Protein AF-L9ZH60-F1 (afdb_monomer_lite)

Secondary structure (DSSP, 8-state):
----EEEEEEEE---BTTTEEEEEEEEEEEEETTEEEEEEEEEEEETTS-EEEEEEETTEEEEEEEE-HHHHHHHHHHHHT-

Sequence (82 aa):
MSSHIDTEIEHTTDVTDDGVVAEFTADELFDFHGERVARETTVALLEDGGVHISQATDQGPHDSLTLSEAVADELLRERESE

Structure (mmCIF, N/CA/C/O backbone):
data_AF-L9ZH60-F1
#
_entry.id   AF-L9ZH60-F1
#
loop_
_atom_site.group_PDB
_atom_site.id
_atom_site.type_symbol
_atom_site.label_atom_id
_atom_site.label_alt_id
_atom_site.label_comp_id
_atom_site.label_asym_id
_atom_site.label_entity_id
_atom_site.label_seq_id
_atom_site.pdbx_PDB_ins_code
_atom_site.Cartn_x
_atom_site.Cartn_y
_atom_site.Cartn_z
_atom_site.occupancy
_atom_site.B_iso_or_equiv
_atom_site.auth_seq_id
_atom_site.auth_comp_id
_atom_site.auth_asym_id
_atom_site.auth_atom_id
_atom_site.pdbx_PDB_model_num
ATOM 1 N N . MET A 1 1 ? 27.583 -9.930 -4.519 1.00 46.50 1 MET A N 1
ATOM 2 C CA . MET A 1 1 ? 27.002 -8.775 -5.226 1.00 46.50 1 MET A CA 1
ATOM 3 C C . MET A 1 1 ? 26.206 -8.012 -4.193 1.00 46.50 1 MET A C 1
ATOM 5 O O . MET A 1 1 ? 25.353 -8.627 -3.568 1.00 46.50 1 MET A O 1
ATOM 9 N N . SER A 1 2 ? 26.557 -6.758 -3.922 1.00 47.47 2 SER A N 1
ATOM 10 C CA . SER A 1 2 ? 25.712 -5.905 -3.087 1.00 47.47 2 SER A CA 1
ATOM 11 C C . SER A 1 2 ? 24.539 -5.466 -3.951 1.00 47.47 2 SER A C 1
ATOM 13 O O . SER A 1 2 ? 24.767 -4.823 -4.970 1.00 47.47 2 SER A O 1
ATOM 15 N N . SER A 1 3 ? 23.326 -5.875 -3.587 1.00 55.31 3 SER A N 1
ATOM 16 C CA . SER A 1 3 ? 22.113 -5.260 -4.122 1.00 55.31 3 SER A CA 1
ATOM 17 C C . SER A 1 3 ? 22.009 -3.874 -3.492 1.00 55.31 3 SER A C 1
ATOM 19 O O . SER A 1 3 ? 22.092 -3.758 -2.267 1.00 55.31 3 SER A O 1
ATOM 21 N N . HIS A 1 4 ? 21.943 -2.835 -4.318 1.00 60.38 4 HIS A N 1
ATOM 22 C CA . HIS A 1 4 ? 21.608 -1.490 -3.869 1.00 60.38 4 HIS A CA 1
ATOM 23 C C . HIS A 1 4 ? 20.125 -1.284 -4.159 1.00 60.38 4 HIS A C 1
ATOM 25 O O . HIS A 1 4 ? 19.681 -1.568 -5.270 1.00 60.38 4 HIS A O 1
ATOM 31 N N . ILE A 1 5 ? 19.381 -0.875 -3.137 1.00 63.06 5 ILE A N 1
ATOM 32 C CA . ILE A 1 5 ? 17.961 -0.550 -3.233 1.00 63.06 5 ILE A CA 1
ATOM 33 C C . ILE A 1 5 ? 17.864 0.916 -2.832 1.00 63.06 5 ILE A C 1
ATOM 35 O O . ILE A 1 5 ? 18.216 1.259 -1.700 1.00 63.06 5 ILE A O 1
ATOM 39 N N . ASP A 1 6 ? 17.458 1.756 -3.775 1.00 72.25 6 ASP A N 1
ATOM 40 C CA . ASP A 1 6 ? 17.134 3.158 -3.530 1.00 72.25 6 ASP A CA 1
ATOM 41 C C . ASP A 1 6 ? 15.620 3.248 -3.310 1.00 72.25 6 ASP A C 1
ATOM 43 O O . ASP A 1 6 ? 14.863 2.823 -4.181 1.00 72.25 6 ASP A O 1
ATOM 47 N N . THR A 1 7 ? 15.189 3.762 -2.154 1.00 71.69 7 THR A N 1
ATOM 48 C CA . THR A 1 7 ? 13.768 3.910 -1.793 1.00 71.69 7 THR A CA 1
ATOM 49 C C . THR A 1 7 ? 13.444 5.380 -1.542 1.00 71.69 7 THR A C 1
ATOM 51 O O . THR A 1 7 ? 14.076 6.012 -0.691 1.00 71.69 7 THR A O 1
ATOM 54 N N . GLU A 1 8 ? 12.439 5.905 -2.234 1.00 75.75 8 GLU A N 1
ATOM 55 C CA . GLU A 1 8 ? 11.842 7.219 -1.993 1.00 75.75 8 GLU A CA 1
ATOM 56 C C . GLU A 1 8 ? 10.404 7.022 -1.499 1.00 75.75 8 GLU A C 1
ATOM 58 O O . GLU A 1 8 ? 9.677 6.187 -2.024 1.00 75.75 8 GLU A O 1
ATOM 63 N N . ILE A 1 9 ? 10.004 7.729 -0.438 1.00 72.56 9 ILE A N 1
ATOM 64 C CA . ILE A 1 9 ? 8.660 7.610 0.145 1.00 72.56 9 ILE A CA 1
ATOM 65 C C . ILE A 1 9 ? 7.966 8.958 0.005 1.00 72.56 9 ILE A C 1
ATOM 67 O O . ILE A 1 9 ? 8.417 9.948 0.589 1.00 72.56 9 ILE A O 1
ATOM 71 N N . GLU A 1 10 ? 6.851 8.974 -0.715 1.00 75.62 10 GLU A N 1
ATOM 72 C CA . GLU A 1 10 ? 5.952 10.111 -0.827 1.00 75.62 10 GLU A CA 1
ATOM 73 C C . GLU A 1 10 ? 4.700 9.881 0.032 1.00 75.62 10 GLU A C 1
ATOM 75 O O . GLU A 1 10 ? 4.088 8.811 0.045 1.00 75.62 10 GLU A O 1
ATOM 80 N N . HIS A 1 11 ? 4.333 10.903 0.804 1.00 64.44 11 HIS A N 1
ATOM 81 C CA . HIS A 1 11 ? 3.177 10.868 1.690 1.00 64.44 11 HIS A CA 1
ATOM 82 C C . HIS A 1 11 ? 2.086 11.798 1.167 1.00 64.44 11 HIS A C 1
ATOM 84 O O . HIS A 1 11 ? 2.211 13.024 1.271 1.00 64.44 11 HIS A O 1
ATOM 90 N N . THR A 1 12 ? 0.996 11.218 0.677 1.00 59.25 12 THR A N 1
ATOM 91 C CA . THR A 1 12 ? -0.164 11.933 0.142 1.00 59.25 12 THR A CA 1
ATOM 92 C C . THR A 1 12 ? -1.368 11.728 1.064 1.00 59.25 12 THR A C 1
ATOM 94 O O . THR A 1 12 ? -2.084 10.735 1.028 1.00 59.25 12 THR A O 1
ATOM 97 N N . THR A 1 13 ? -1.633 12.707 1.931 1.00 53.66 13 THR A N 1
ATOM 98 C CA . THR A 1 13 ? -2.910 12.782 2.664 1.00 53.66 13 THR A CA 1
ATOM 99 C C . THR A 1 13 ? -3.903 13.615 1.875 1.00 53.66 13 THR A C 1
ATOM 101 O O . THR A 1 13 ? -4.198 14.750 2.248 1.00 53.66 13 THR A O 1
ATOM 104 N N . ASP A 1 14 ? -4.404 13.053 0.785 1.00 54.34 14 ASP A N 1
ATOM 105 C CA . ASP A 1 14 ? -5.631 13.521 0.156 1.00 54.34 14 ASP A CA 1
ATOM 106 C C . ASP A 1 14 ? -6.702 12.466 0.431 1.00 54.34 14 ASP A C 1
ATOM 108 O O . ASP A 1 14 ? -6.566 11.311 0.038 1.00 54.34 14 ASP A O 1
ATOM 112 N N . VAL A 1 15 ? -7.757 12.848 1.159 1.00 53.31 15 VAL A N 1
ATOM 113 C CA . VAL A 1 15 ? -8.954 12.008 1.284 1.00 53.31 15 VAL A CA 1
ATOM 114 C C . VAL A 1 15 ? -9.593 11.989 -0.097 1.00 53.31 15 VAL A C 1
ATOM 116 O O . VAL A 1 15 ? -10.275 12.938 -0.487 1.00 53.31 15 VAL A O 1
ATOM 119 N N . THR A 1 16 ? -9.300 10.957 -0.880 1.00 57.81 16 THR A N 1
ATOM 120 C CA . THR A 1 16 ? -9.940 10.761 -2.179 1.00 57.81 16 THR A CA 1
ATOM 121 C C . THR A 1 16 ? -11.393 10.350 -1.945 1.00 57.81 16 THR A C 1
ATOM 123 O O . THR A 1 16 ? -11.662 9.541 -1.059 1.00 57.81 16 THR A O 1
ATOM 126 N N . ASP A 1 17 ? -12.321 10.860 -2.760 1.00 61.59 17 ASP A N 1
ATOM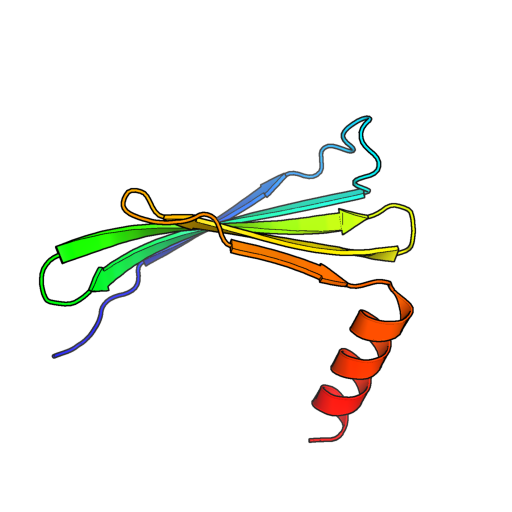 127 C CA . ASP A 1 17 ? -13.781 10.599 -2.721 1.00 61.59 17 ASP A CA 1
ATOM 128 C C . ASP A 1 17 ? -14.162 9.099 -2.898 1.00 61.59 17 ASP A C 1
ATOM 130 O O . ASP A 1 17 ? -15.337 8.743 -2.947 1.00 61.59 17 ASP A O 1
ATOM 134 N N . ASP A 1 18 ? -13.165 8.212 -2.990 1.00 70.81 18 ASP A N 1
ATOM 135 C CA . ASP A 1 18 ? -13.256 6.777 -3.273 1.0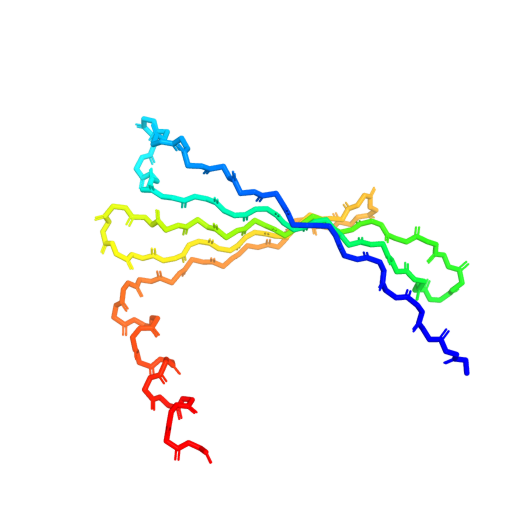0 70.81 18 ASP A CA 1
ATOM 136 C C . ASP A 1 18 ? -13.136 5.879 -2.018 1.00 70.81 18 ASP A C 1
ATOM 138 O O . ASP A 1 18 ? -12.963 4.666 -2.134 1.00 70.81 18 ASP A O 1
ATOM 142 N N . GLY A 1 19 ? -13.245 6.442 -0.807 1.00 80.75 19 GLY A N 1
ATOM 143 C CA . GLY A 1 19 ? -13.237 5.668 0.447 1.00 80.75 19 GLY A CA 1
ATOM 144 C C . GLY A 1 19 ? -11.844 5.376 1.023 1.00 80.75 19 GLY A C 1
ATOM 145 O O . GLY A 1 19 ? -11.680 4.424 1.791 1.00 80.75 19 GLY A O 1
ATOM 146 N N . VAL A 1 20 ? -10.846 6.196 0.674 1.00 87.00 20 VAL A N 1
ATOM 147 C CA . VAL A 1 20 ? -9.478 6.152 1.222 1.00 87.00 20 VAL A CA 1
ATOM 148 C C . VAL A 1 20 ? -9.271 7.317 2.190 1.00 87.00 20 VAL A C 1
ATOM 150 O O . VAL A 1 20 ? -9.476 8.480 1.849 1.00 87.00 20 VAL A O 1
ATOM 153 N N . VAL A 1 21 ? -8.845 6.996 3.408 1.00 88.00 21 VAL A N 1
ATOM 154 C CA . VAL A 1 21 ? -8.579 7.943 4.501 1.00 88.00 21 VAL A CA 1
ATOM 155 C C . VAL A 1 21 ? -7.165 8.512 4.418 1.00 88.00 21 VAL A C 1
ATOM 157 O O . VAL A 1 21 ? -6.946 9.679 4.743 1.00 88.00 21 VAL A O 1
ATOM 160 N N . ALA A 1 22 ? -6.198 7.684 4.028 1.00 85.69 22 ALA A N 1
ATOM 161 C CA . ALA A 1 22 ? -4.801 8.069 3.881 1.00 85.69 22 ALA A CA 1
ATOM 162 C C . ALA A 1 22 ? -4.102 7.143 2.887 1.00 85.69 22 ALA A C 1
ATOM 164 O O . ALA A 1 22 ? -4.421 5.956 2.832 1.00 85.69 22 ALA A O 1
ATOM 165 N N . GLU A 1 23 ? -3.120 7.665 2.161 1.00 87.56 23 GLU A N 1
ATOM 166 C CA . GLU A 1 23 ? -2.330 6.908 1.199 1.00 87.56 23 GLU A CA 1
ATOM 167 C C . GLU A 1 23 ? -0.834 7.209 1.365 1.00 87.56 23 GLU A C 1
ATOM 169 O O . GLU A 1 23 ? -0.419 8.313 1.731 1.00 87.56 23 GLU A O 1
ATOM 174 N N . PHE A 1 24 ? -0.016 6.187 1.140 1.00 87.56 24 PHE A N 1
ATOM 175 C CA . PHE A 1 24 ? 1.436 6.251 1.186 1.00 87.56 24 PHE A CA 1
ATOM 176 C C . PHE A 1 24 ? 1.971 5.556 -0.055 1.00 87.56 24 PHE A C 1
ATOM 178 O O . PHE A 1 24 ? 1.640 4.391 -0.279 1.00 87.56 24 PHE A O 1
ATOM 185 N N . THR A 1 25 ? 2.838 6.224 -0.805 1.00 87.19 25 THR A N 1
ATOM 186 C CA . THR A 1 25 ? 3.482 5.633 -1.979 1.00 87.19 25 THR A CA 1
ATOM 187 C C . THR A 1 25 ? 4.985 5.579 -1.754 1.00 87.19 25 THR A C 1
ATOM 189 O O . THR A 1 25 ? 5.596 6.522 -1.255 1.00 87.19 25 THR A O 1
ATOM 192 N N . ALA A 1 26 ? 5.586 4.440 -2.066 1.00 87.44 26 ALA A N 1
ATOM 193 C CA . ALA A 1 26 ? 7.017 4.221 -1.977 1.00 87.44 26 ALA A CA 1
ATOM 194 C C . ALA A 1 26 ? 7.540 3.721 -3.321 1.00 87.44 26 ALA A C 1
ATOM 196 O O . ALA A 1 26 ? 7.156 2.643 -3.779 1.00 87.44 26 ALA A O 1
ATOM 197 N N . ASP A 1 27 ? 8.442 4.494 -3.910 1.00 87.56 27 ASP A N 1
ATOM 198 C CA . ASP A 1 27 ? 9.151 4.154 -5.132 1.00 87.56 27 ASP A CA 1
ATOM 199 C C . ASP A 1 27 ? 10.483 3.498 -4.793 1.00 87.56 27 ASP A C 1
ATOM 201 O O . ASP A 1 27 ? 11.267 3.992 -3.982 1.00 87.56 27 ASP A O 1
ATOM 205 N N . GLU A 1 28 ? 10.761 2.370 -5.430 1.00 85.62 28 GLU A N 1
ATOM 206 C CA . GLU A 1 28 ? 11.964 1.582 -5.215 1.00 85.62 28 GLU A CA 1
ATOM 207 C C . GLU A 1 28 ? 12.639 1.253 -6.543 1.00 85.62 28 GLU A C 1
ATOM 209 O O . GLU A 1 28 ? 12.012 0.745 -7.471 1.00 85.62 28 GLU A O 1
ATOM 214 N N . LEU A 1 29 ? 13.952 1.470 -6.617 1.00 88.25 29 LEU A N 1
ATOM 215 C CA . LEU A 1 29 ? 14.780 1.043 -7.741 1.00 88.25 29 LEU A CA 1
ATOM 216 C C . LEU A 1 29 ? 15.747 -0.049 -7.278 1.00 88.25 29 LEU A C 1
ATOM 218 O O . LEU A 1 29 ? 16.519 0.160 -6.339 1.00 88.25 29 LEU A O 1
ATOM 222 N N . PHE A 1 30 ? 15.741 -1.206 -7.944 1.00 83.81 30 PHE A N 1
ATOM 223 C CA . PHE A 1 30 ? 16.641 -2.314 -7.609 1.00 83.81 30 PHE A CA 1
ATOM 224 C C . PHE A 1 30 ? 17.139 -3.082 -8.838 1.00 83.81 30 PHE A C 1
ATOM 226 O O . PHE A 1 30 ? 16.497 -3.119 -9.886 1.00 83.81 30 PHE A O 1
ATOM 233 N N . ASP A 1 31 ? 18.306 -3.718 -8.701 1.00 84.94 31 ASP A N 1
ATOM 234 C CA . ASP A 1 31 ? 18.868 -4.606 -9.723 1.00 84.94 31 ASP A CA 1
ATOM 235 C C . ASP A 1 31 ? 18.341 -6.041 -9.552 1.00 84.94 31 ASP A C 1
ATOM 237 O O . ASP A 1 31 ? 18.658 -6.732 -8.578 1.00 84.94 31 ASP A O 1
ATOM 241 N N . PHE A 1 32 ? 17.595 -6.534 -10.539 1.00 80.62 32 PHE A N 1
ATOM 242 C CA . PHE A 1 32 ? 17.110 -7.909 -10.616 1.00 80.62 32 PHE A CA 1
ATOM 243 C C . PHE A 1 32 ? 17.724 -8.607 -11.832 1.00 80.62 32 PHE A C 1
ATOM 245 O O . PHE A 1 32 ? 17.516 -8.210 -12.970 1.00 80.62 32 PHE A O 1
ATOM 252 N N . HIS A 1 33 ? 18.546 -9.638 -11.609 1.00 83.38 33 HIS A N 1
ATOM 253 C CA . HIS A 1 33 ? 19.246 -10.371 -12.682 1.00 83.38 33 HIS A CA 1
ATOM 254 C C . HIS A 1 33 ? 20.085 -9.508 -13.655 1.00 83.38 33 HIS A C 1
ATOM 256 O O . HIS A 1 33 ? 20.363 -9.928 -14.778 1.00 83.38 33 HIS A O 1
ATOM 262 N N . GLY A 1 34 ? 20.577 -8.351 -13.199 1.00 83.31 34 GLY A N 1
ATOM 263 C CA . GLY A 1 34 ? 21.375 -7.423 -14.013 1.00 83.31 34 GLY A CA 1
ATOM 264 C C . GLY A 1 34 ? 20.542 -6.412 -14.805 1.00 83.31 34 GLY A C 1
ATOM 265 O O . GLY A 1 34 ? 21.099 -5.683 -15.625 1.00 83.31 34 GLY A O 1
ATOM 266 N N . GLU A 1 35 ? 19.237 -6.371 -14.555 1.00 82.00 35 GLU A N 1
ATOM 267 C CA . GLU A 1 35 ? 18.298 -5.389 -15.076 1.00 82.00 35 GLU A CA 1
ATOM 268 C C . GLU A 1 35 ? 17.822 -4.473 -13.945 1.00 82.00 35 GLU A C 1
ATOM 270 O O . GLU A 1 35 ? 17.548 -4.938 -12.838 1.00 82.00 35 GLU A O 1
ATOM 275 N N . ARG A 1 36 ? 17.748 -3.165 -14.218 1.00 86.62 36 ARG A N 1
ATOM 276 C CA . ARG A 1 36 ? 17.176 -2.193 -13.282 1.00 86.62 36 ARG A CA 1
ATOM 277 C C . ARG A 1 36 ? 15.661 -2.231 -13.396 1.00 86.62 36 ARG A C 1
ATOM 279 O O . ARG A 1 36 ? 15.144 -1.964 -14.475 1.00 86.62 36 ARG A O 1
ATOM 286 N N . VAL A 1 37 ? 15.002 -2.511 -12.280 1.00 85.81 37 VAL A N 1
ATOM 287 C CA . VAL A 1 37 ? 13.545 -2.563 -12.150 1.00 85.81 37 VAL A CA 1
ATOM 288 C C . VAL A 1 37 ? 13.101 -1.434 -11.231 1.00 85.81 37 VAL A C 1
ATOM 290 O O . VAL A 1 37 ? 13.703 -1.230 -10.172 1.00 85.81 37 VAL A O 1
ATOM 293 N N . ALA A 1 38 ? 12.061 -0.710 -11.637 1.00 88.19 38 ALA A N 1
ATOM 294 C CA . ALA A 1 38 ? 11.364 0.242 -10.786 1.00 88.19 38 ALA A CA 1
ATOM 295 C C . ALA A 1 38 ? 10.095 -0.415 -10.234 1.00 88.19 38 ALA A C 1
ATOM 297 O O . ALA A 1 38 ? 9.328 -1.033 -10.977 1.00 88.19 38 ALA A O 1
ATOM 298 N N . ARG A 1 39 ? 9.877 -0.293 -8.925 1.00 88.75 39 ARG A N 1
ATOM 299 C CA . ARG A 1 39 ? 8.679 -0.760 -8.234 1.00 88.75 39 ARG A CA 1
ATOM 300 C C . ARG A 1 39 ? 8.050 0.384 -7.463 1.00 88.75 39 ARG A C 1
ATOM 302 O O . ARG A 1 39 ? 8.697 0.957 -6.601 1.00 88.75 39 ARG A O 1
ATOM 309 N N . GLU A 1 40 ? 6.781 0.632 -7.719 1.00 89.94 40 GLU A N 1
ATOM 310 C CA . GLU A 1 40 ? 5.952 1.537 -6.929 1.00 89.94 40 GLU A CA 1
ATOM 311 C C . GLU A 1 40 ? 5.098 0.680 -5.989 1.00 89.94 40 GLU A C 1
ATOM 313 O O . GLU A 1 40 ? 4.482 -0.300 -6.416 1.00 89.94 40 GLU A O 1
ATOM 318 N N . THR A 1 41 ? 5.100 0.992 -4.696 1.00 90.12 41 THR A N 1
ATOM 319 C CA . THR A 1 41 ? 4.247 0.351 -3.691 1.00 90.12 41 THR A CA 1
ATOM 320 C C . THR A 1 41 ? 3.345 1.393 -3.066 1.00 90.12 41 THR A C 1
ATOM 322 O O . THR A 1 41 ? 3.831 2.308 -2.411 1.00 90.12 41 THR A O 1
ATOM 325 N N . THR A 1 42 ? 2.040 1.204 -3.193 1.00 90.12 42 THR A N 1
ATOM 326 C CA . THR A 1 42 ? 1.032 2.065 -2.580 1.00 90.12 42 THR A CA 1
ATOM 327 C C . THR A 1 42 ? 0.358 1.324 -1.437 1.00 90.12 42 THR A C 1
ATOM 329 O O . THR A 1 42 ? -0.045 0.168 -1.579 1.00 90.12 42 THR A O 1
ATOM 332 N N . VAL A 1 43 ? 0.234 1.987 -0.293 1.00 91.06 43 VAL A N 1
ATOM 333 C CA . VAL A 1 43 ? -0.504 1.522 0.880 1.00 91.06 43 VAL A CA 1
ATOM 334 C C . VAL A 1 43 ? -1.601 2.535 1.171 1.00 91.06 43 VAL A C 1
ATOM 336 O O . VAL A 1 43 ? -1.313 3.679 1.509 1.00 91.06 43 VAL A O 1
ATOM 339 N N . ALA A 1 44 ? -2.853 2.104 1.077 1.00 91.12 44 ALA A N 1
ATOM 340 C CA . ALA A 1 44 ? -4.030 2.920 1.329 1.00 91.12 44 ALA A CA 1
ATOM 341 C C . ALA A 1 44 ? -4.786 2.413 2.566 1.00 91.12 44 ALA A C 1
ATOM 343 O O . ALA A 1 44 ? -5.105 1.227 2.677 1.00 91.12 44 ALA A O 1
ATOM 344 N N . LEU A 1 45 ? -5.087 3.321 3.493 1.00 91.06 45 LEU A N 1
ATOM 345 C CA . LEU A 1 45 ? -5.988 3.097 4.620 1.00 91.06 45 LEU A CA 1
ATOM 346 C C . LEU A 1 45 ? -7.415 3.411 4.175 1.00 91.06 45 LEU A C 1
ATOM 348 O O . LEU A 1 45 ? -7.692 4.523 3.730 1.00 91.06 45 LEU A O 1
ATOM 352 N N . LEU A 1 46 ? -8.317 2.451 4.318 1.00 91.31 46 LEU A N 1
ATOM 353 C CA . LEU A 1 46 ? -9.708 2.561 3.891 1.00 91.31 46 LEU A CA 1
ATOM 354 C C . LEU A 1 46 ? -10.597 3.122 5.010 1.00 91.31 46 LEU A C 1
ATOM 356 O O . LEU A 1 46 ? -10.273 3.028 6.195 1.00 91.31 46 LEU A O 1
ATOM 360 N N . GLU A 1 47 ? -11.747 3.689 4.645 1.00 90.31 47 GLU A N 1
ATOM 361 C CA . GLU A 1 47 ? -12.720 4.246 5.603 1.00 90.31 47 GLU A CA 1
ATOM 362 C C . GLU A 1 47 ? -13.299 3.212 6.574 1.00 90.31 47 GLU A C 1
ATOM 364 O O . GLU A 1 47 ? -13.693 3.558 7.689 1.00 90.31 47 GLU A O 1
ATOM 369 N N . ASP A 1 48 ? -13.338 1.943 6.171 1.00 89.50 48 ASP A N 1
ATOM 370 C CA . ASP A 1 48 ? -13.778 0.830 7.011 1.00 89.50 48 ASP A CA 1
ATOM 371 C C . ASP A 1 48 ? -12.672 0.295 7.939 1.00 89.50 48 ASP A C 1
ATOM 373 O O . ASP A 1 48 ? -12.869 -0.727 8.592 1.00 89.50 48 ASP A O 1
ATOM 377 N N . GLY A 1 49 ? -11.515 0.967 7.991 1.00 89.06 49 GLY A N 1
ATOM 378 C CA . GLY A 1 49 ? -10.343 0.553 8.765 1.00 89.06 49 GLY A CA 1
ATOM 379 C C . GLY A 1 49 ? -9.496 -0.524 8.081 1.00 89.06 49 GLY A C 1
ATOM 380 O O . GLY A 1 49 ? -8.483 -0.951 8.636 1.00 89.06 49 GLY A O 1
ATOM 381 N N . GLY A 1 50 ? -9.887 -0.983 6.888 1.00 92.69 50 GLY A N 1
ATOM 382 C CA . GLY A 1 50 ? -9.099 -1.898 6.075 1.00 92.69 50 GLY A CA 1
ATOM 383 C C . GLY A 1 50 ? -7.837 -1.260 5.496 1.00 92.69 50 GLY A C 1
ATOM 384 O O . GLY A 1 50 ? -7.659 -0.044 5.495 1.00 92.69 50 GLY A O 1
ATOM 385 N N . VAL A 1 51 ? -6.955 -2.103 4.966 1.00 93.06 51 VAL A N 1
ATOM 386 C CA . VAL A 1 51 ? -5.727 -1.681 4.287 1.00 93.06 51 VAL A CA 1
ATOM 387 C C . VAL A 1 51 ? -5.690 -2.303 2.898 1.00 93.06 51 VAL A C 1
ATOM 389 O O . VAL A 1 51 ? -5.808 -3.522 2.749 1.00 93.06 51 VAL A O 1
ATOM 392 N N . HIS A 1 52 ? -5.502 -1.474 1.878 1.00 92.56 52 HIS A N 1
ATOM 393 C CA . HIS A 1 52 ? -5.207 -1.904 0.519 1.00 92.56 52 HIS A CA 1
ATOM 394 C C . HIS A 1 52 ? -3.724 -1.679 0.228 1.00 92.56 52 HIS A C 1
ATOM 396 O O . HIS A 1 52 ? -3.188 -0.611 0.502 1.00 92.56 52 HIS A O 1
ATOM 402 N N . ILE A 1 53 ? -3.055 -2.689 -0.313 1.00 92.25 53 ILE A N 1
ATOM 403 C CA . ILE A 1 53 ? -1.653 -2.622 -0.715 1.00 92.25 53 ILE A CA 1
ATOM 404 C C . ILE A 1 53 ? -1.598 -2.998 -2.185 1.00 92.25 53 ILE A C 1
ATOM 406 O O . ILE A 1 53 ? -2.025 -4.094 -2.549 1.00 92.25 53 ILE A O 1
ATOM 410 N N . SER A 1 54 ? -1.049 -2.129 -3.020 1.00 91.25 54 SER A N 1
ATOM 411 C CA . SER A 1 54 ? -0.808 -2.412 -4.431 1.00 91.25 54 SER A CA 1
ATOM 412 C C . SER A 1 54 ? 0.654 -2.209 -4.773 1.00 91.25 54 SER A C 1
ATOM 414 O O . SER A 1 54 ? 1.308 -1.308 -4.255 1.00 91.25 54 SER A O 1
ATOM 416 N N . GLN A 1 55 ? 1.169 -3.052 -5.659 1.00 90.69 55 GLN A N 1
ATOM 417 C CA . GLN A 1 55 ? 2.518 -2.938 -6.184 1.00 90.69 55 GLN A CA 1
ATOM 418 C C . GLN A 1 55 ? 2.479 -2.948 -7.702 1.00 90.69 55 GLN A C 1
ATOM 420 O O . GLN A 1 55 ? 1.836 -3.802 -8.318 1.00 90.69 55 GLN A O 1
ATOM 425 N N . ALA A 1 56 ? 3.194 -2.007 -8.296 1.00 88.94 56 ALA A N 1
ATOM 426 C CA . ALA A 1 56 ? 3.411 -1.904 -9.724 1.00 88.94 56 ALA A CA 1
ATOM 427 C C . ALA A 1 56 ? 4.897 -2.085 -10.008 1.00 88.94 56 ALA A C 1
ATOM 429 O O . ALA A 1 56 ? 5.737 -1.621 -9.243 1.00 88.94 56 ALA A O 1
ATOM 430 N N . THR A 1 57 ? 5.233 -2.731 -11.119 1.00 86.56 57 THR A N 1
ATOM 431 C CA . THR A 1 57 ? 6.596 -2.674 -11.660 1.00 86.56 57 THR A CA 1
ATOM 432 C C . THR A 1 57 ? 6.535 -2.138 -13.076 1.00 86.56 57 THR A C 1
ATOM 434 O O . THR A 1 57 ? 5.569 -2.399 -13.794 1.00 86.56 57 THR A O 1
ATOM 437 N N . ASP A 1 58 ? 7.571 -1.429 -13.508 1.00 81.25 58 ASP A N 1
ATOM 438 C CA . ASP A 1 58 ? 7.669 -0.894 -14.871 1.00 81.25 58 ASP A CA 1
ATOM 439 C C . ASP A 1 58 ? 7.735 -1.989 -15.956 1.00 81.25 58 ASP A C 1
ATOM 441 O O . ASP A 1 58 ? 7.568 -1.708 -17.146 1.00 81.25 58 ASP A O 1
ATOM 445 N N . GLN A 1 59 ? 7.936 -3.248 -15.551 1.00 69.75 59 GLN A N 1
ATOM 446 C CA . GLN A 1 59 ? 8.149 -4.390 -16.444 1.00 69.75 59 GLN A CA 1
ATOM 447 C C . GLN A 1 59 ? 7.181 -5.567 -16.246 1.00 69.75 59 GLN A C 1
ATOM 449 O O . GLN A 1 59 ? 7.285 -6.564 -16.966 1.00 69.75 59 GLN A O 1
ATOM 454 N N . GLY A 1 60 ? 6.261 -5.510 -15.282 1.00 64.75 60 GLY A N 1
ATOM 455 C CA . GLY A 1 60 ? 5.579 -6.710 -14.794 1.00 64.75 60 GLY A CA 1
ATOM 456 C C . GLY A 1 60 ? 4.175 -6.489 -14.233 1.00 64.75 60 GLY A C 1
ATOM 457 O O . GLY A 1 60 ? 3.649 -5.379 -14.261 1.00 64.75 60 GLY A O 1
ATOM 458 N N . PRO A 1 61 ? 3.522 -7.574 -13.775 1.00 59.03 61 PRO A N 1
ATOM 459 C CA . PRO A 1 61 ? 2.133 -7.536 -13.342 1.00 59.03 61 PRO A C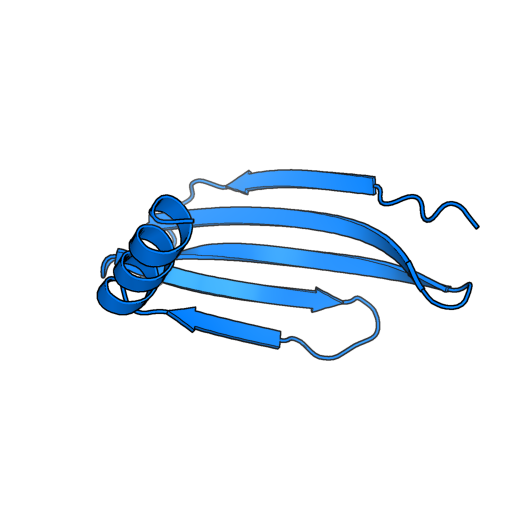A 1
ATOM 460 C C . PRO A 1 61 ? 1.957 -6.663 -12.100 1.00 59.03 61 PRO A C 1
ATOM 462 O O . PRO A 1 61 ? 2.790 -6.679 -11.195 1.00 59.03 61 PRO A O 1
ATOM 465 N N . HIS A 1 62 ? 0.832 -5.951 -12.061 1.00 78.00 62 HIS A N 1
ATOM 466 C CA . HIS A 1 62 ? 0.326 -5.357 -10.833 1.00 78.00 62 HIS A CA 1
ATOM 467 C C . HIS A 1 62 ? -0.120 -6.470 -9.889 1.00 78.00 62 HIS A C 1
ATOM 469 O O . HIS A 1 62 ? -0.941 -7.308 -10.275 1.00 78.00 62 HIS A O 1
ATOM 475 N N . ASP A 1 63 ? 0.402 -6.461 -8.668 1.00 87.88 63 ASP A N 1
ATOM 476 C CA . ASP A 1 63 ? -0.122 -7.277 -7.578 1.00 87.88 63 ASP A CA 1
ATOM 477 C C . ASP A 1 63 ? -0.852 -6.372 -6.586 1.00 87.88 63 ASP A C 1
ATOM 479 O O . ASP A 1 63 ? -0.495 -5.206 -6.407 1.00 87.88 63 ASP A O 1
ATOM 483 N N . SER A 1 64 ? -1.910 -6.886 -5.971 1.00 91.00 64 SER A N 1
ATOM 484 C CA . SER A 1 64 ? -2.681 -6.124 -4.994 1.00 91.00 64 SER A CA 1
ATOM 485 C C . SER A 1 64 ? -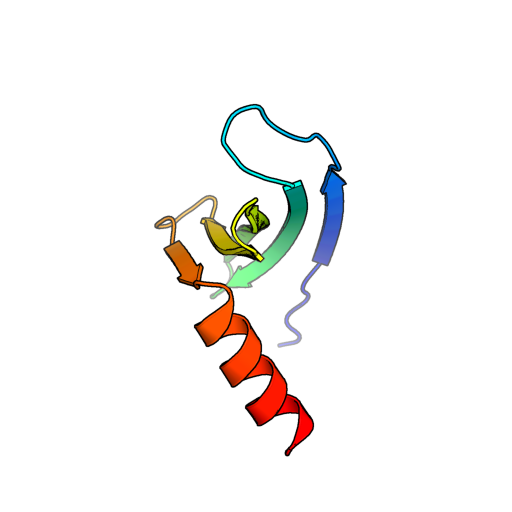3.310 -7.036 -3.956 1.00 91.00 64 SER A C 1
ATOM 487 O O . SER A 1 64 ? -3.859 -8.089 -4.287 1.00 91.00 64 SER A O 1
ATOM 489 N N . LEU A 1 65 ? -3.297 -6.589 -2.709 1.00 92.56 65 LEU A N 1
ATOM 490 C CA . LEU A 1 65 ? -3.869 -7.271 -1.563 1.00 92.56 65 LEU A CA 1
ATOM 491 C C . LEU A 1 65 ? -4.755 -6.293 -0.796 1.00 92.56 65 LEU A C 1
ATOM 493 O O . LEU A 1 65 ? -4.333 -5.193 -0.465 1.00 92.56 65 LEU A O 1
ATOM 497 N N . THR A 1 66 ? -5.979 -6.711 -0.480 1.00 92.56 66 THR A N 1
ATOM 498 C CA . THR A 1 66 ? -6.870 -5.948 0.404 1.00 92.56 66 THR A CA 1
ATOM 499 C C . THR A 1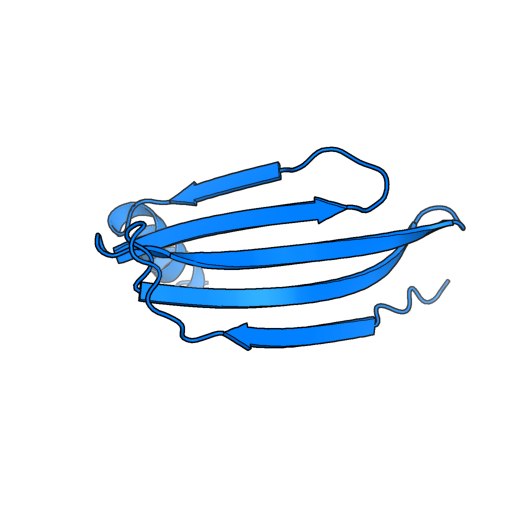 66 ? -7.127 -6.755 1.660 1.00 92.56 66 THR A C 1
ATOM 501 O O . THR A 1 66 ? -7.546 -7.911 1.581 1.00 92.56 66 THR A O 1
ATOM 504 N N . LEU A 1 67 ? -6.882 -6.143 2.811 1.00 93.06 67 LEU A N 1
ATOM 505 C CA . LEU A 1 67 ? -7.131 -6.712 4.123 1.00 93.06 67 LEU A CA 1
ATOM 506 C C . LEU A 1 67 ? -8.241 -5.913 4.795 1.00 93.06 67 LEU A C 1
ATOM 508 O O . LEU A 1 67 ? -8.170 -4.690 4.877 1.00 93.06 67 LEU A O 1
ATOM 512 N N . SER A 1 68 ? -9.256 -6.601 5.312 1.00 94.56 68 SER A N 1
ATOM 513 C CA . SER A 1 68 ? -10.205 -5.970 6.232 1.00 94.56 68 SER A CA 1
ATOM 514 C C . SER A 1 68 ? -9.501 -5.588 7.534 1.00 94.56 68 SER A C 1
ATOM 516 O O . SER A 1 68 ? -8.574 -6.300 7.933 1.00 94.56 68 SER A O 1
ATOM 518 N N . GLU A 1 69 ? -10.025 -4.589 8.245 1.00 93.44 69 GLU A N 1
ATOM 519 C CA . GLU A 1 69 ? -9.550 -4.164 9.572 1.00 93.44 69 GLU A CA 1
ATOM 520 C C . GLU A 1 69 ? -9.250 -5.362 10.486 1.00 93.44 69 GLU A C 1
ATOM 522 O O . GLU A 1 69 ? -8.134 -5.513 10.966 1.00 93.44 69 GLU A O 1
ATOM 527 N N . ALA A 1 70 ? -10.198 -6.298 10.621 1.00 94.50 70 ALA A N 1
ATOM 528 C CA . ALA A 1 70 ? -10.058 -7.466 11.494 1.00 94.50 70 ALA A CA 1
ATOM 529 C C . ALA A 1 70 ? -8.835 -8.349 11.181 1.00 94.50 70 ALA A C 1
ATOM 531 O O . ALA A 1 70 ? -8.217 -8.886 12.098 1.00 94.50 70 ALA A O 1
ATOM 532 N N . VAL A 1 71 ? -8.489 -8.496 9.898 1.00 93.12 71 VAL A N 1
ATOM 533 C CA . VAL A 1 71 ? -7.347 -9.310 9.452 1.00 93.12 71 VAL A CA 1
ATOM 534 C C . VAL A 1 71 ? -6.043 -8.542 9.645 1.00 93.12 71 VAL A C 1
ATOM 536 O O . VAL A 1 71 ? -5.063 -9.125 10.101 1.00 93.12 71 VAL A O 1
ATOM 539 N N . ALA A 1 72 ? -6.024 -7.241 9.343 1.00 88.88 72 ALA A N 1
ATOM 540 C CA . ALA A 1 72 ? -4.862 -6.394 9.606 1.00 88.88 72 ALA A CA 1
ATOM 541 C C . ALA A 1 72 ? -4.521 -6.380 11.108 1.00 88.88 72 ALA A C 1
ATOM 543 O O . ALA A 1 72 ? -3.372 -6.593 11.491 1.00 88.88 72 ALA A O 1
ATOM 544 N N . ASP A 1 73 ? -5.540 -6.237 11.953 1.00 90.75 73 ASP A N 1
ATOM 545 C CA . ASP A 1 73 ? -5.446 -6.304 13.409 1.00 90.75 73 ASP A CA 1
ATOM 546 C C . ASP A 1 73 ? -4.892 -7.642 13.913 1.00 90.75 73 ASP A C 1
ATOM 548 O O . ASP A 1 73 ? -4.067 -7.680 14.826 1.00 90.75 73 ASP A O 1
ATOM 552 N N . GLU A 1 74 ? -5.367 -8.757 13.356 1.00 92.62 74 GLU A N 1
ATOM 553 C CA . GLU A 1 74 ? -4.896 -10.092 13.727 1.00 92.62 74 GLU A CA 1
ATOM 554 C C . GLU A 1 74 ? -3.413 -10.274 13.385 1.00 92.62 74 GLU A C 1
ATOM 556 O O . GLU A 1 74 ? -2.637 -10.663 14.258 1.00 92.62 74 GLU A O 1
ATOM 561 N N . LEU A 1 75 ? -2.999 -9.884 12.177 1.00 88.94 75 LEU A N 1
ATOM 562 C CA . LEU A 1 75 ? -1.601 -9.955 11.743 1.00 88.94 75 LEU A CA 1
ATOM 563 C C . LEU A 1 75 ? -0.677 -9.071 12.594 1.00 88.94 75 LEU A C 1
ATOM 565 O O . LEU A 1 75 ? 0.445 -9.472 12.909 1.00 88.94 75 LEU A O 1
ATOM 569 N N . LEU A 1 76 ? -1.133 -7.882 13.000 1.00 87.94 76 LEU A N 1
ATOM 570 C CA . LEU A 1 76 ? -0.369 -7.013 13.899 1.00 87.94 76 LEU A CA 1
ATOM 571 C C . LEU A 1 76 ? -0.175 -7.658 15.275 1.00 87.94 76 LEU A C 1
ATOM 573 O O . LEU A 1 76 ? 0.945 -7.677 15.784 1.00 87.94 76 LEU 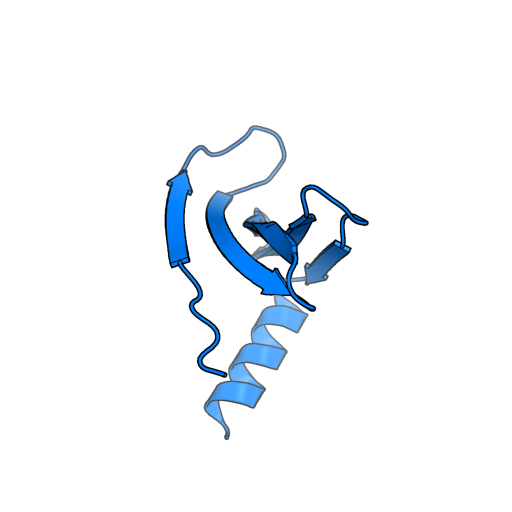A O 1
ATOM 577 N N . ARG A 1 77 ? -1.232 -8.249 15.849 1.00 91.44 77 ARG A N 1
ATOM 578 C CA . ARG A 1 77 ? -1.138 -8.954 17.140 1.00 91.44 77 ARG A CA 1
ATOM 579 C C . ARG A 1 77 ? -0.195 -10.151 17.078 1.00 91.44 77 ARG A C 1
ATOM 581 O O . ARG A 1 77 ? 0.547 -10.373 18.032 1.00 91.44 77 ARG A O 1
ATOM 588 N N . GLU A 1 78 ? -0.207 -10.912 15.982 1.00 92.75 78 GLU A N 1
ATOM 589 C CA . GLU A 1 78 ? 0.743 -12.012 15.779 1.00 92.75 78 GLU A CA 1
ATOM 590 C C . GLU A 1 78 ? 2.185 -11.493 15.784 1.00 92.75 78 GLU A C 1
ATOM 592 O O . GLU A 1 78 ? 3.018 -12.007 16.530 1.00 92.75 78 GLU A O 1
ATOM 597 N N . ARG A 1 79 ? 2.463 -10.412 15.045 1.00 89.69 79 ARG A N 1
ATOM 598 C CA . ARG A 1 79 ? 3.804 -9.815 14.949 1.00 89.69 79 ARG A CA 1
ATOM 599 C C . ARG A 1 79 ? 4.318 -9.210 16.254 1.00 89.69 79 ARG A C 1
ATOM 601 O O . ARG A 1 79 ? 5.521 -9.249 16.483 1.00 89.69 79 ARG A O 1
ATOM 608 N N . GLU A 1 80 ? 3.451 -8.653 17.096 1.00 86.25 80 GLU A N 1
ATOM 609 C CA . GLU A 1 80 ? 3.831 -8.135 18.423 1.00 86.25 80 GLU A CA 1
ATOM 610 C C . GLU A 1 80 ? 4.118 -9.247 19.444 1.00 86.25 80 GLU A C 1
ATOM 612 O O . GLU A 1 80 ? 4.745 -8.999 20.476 1.00 86.25 80 GLU A O 1
ATOM 617 N N . SER A 1 81 ? 3.644 -10.465 19.174 1.00 81.94 81 SER A N 1
ATOM 618 C CA . SER A 1 81 ? 3.841 -11.627 20.043 1.00 81.94 81 SER A CA 1
ATOM 619 C C . SER A 1 81 ? 5.122 -12.425 19.755 1.00 81.94 81 SER A C 1
ATOM 621 O O . SER A 1 81 ? 5.464 -13.307 20.548 1.00 81.94 81 SER A O 1
ATOM 623 N N . GLU A 1 82 ? 5.825 -12.108 18.659 1.00 69.12 82 GLU A N 1
ATOM 624 C CA . GLU A 1 82 ? 7.110 -12.696 18.230 1.00 69.12 82 GLU A CA 1
ATOM 625 C C . GLU A 1 82 ? 8.330 -11.917 18.748 1.00 69.12 82 GLU A C 1
ATOM 627 O O . GLU A 1 82 ? 9.286 -12.581 19.218 1.00 69.12 82 GLU A O 1
#

Organism: NCBI:txid1230459

pLDDT: mean 81.62, std 12.73, range [46.5, 94.56]

Foldseek 3Di:
DDKDKDKDKDWDQDPPPPFFRTKIKMWIWIADPNDIKIKIWMWTQGNQRKIKIWMDIPPDDIDIDIGGNVRVVVVVVVVVVD

Radius of gyration: 15.15 Å; chains: 1; bounding box: 41×26×36 Å